Protein AF-A0A9E2V159-F1 (afdb_monomer)

Structure (mmCIF, N/CA/C/O backbone):
data_AF-A0A9E2V159-F1
#
_entry.id   AF-A0A9E2V159-F1
#
loop_
_atom_site.group_PDB
_atom_site.id
_atom_site.type_symbol
_atom_site.label_atom_id
_atom_site.label_alt_id
_atom_site.label_comp_id
_atom_site.label_asym_id
_atom_site.label_entity_id
_atom_site.label_seq_id
_atom_site.pdbx_PDB_ins_code
_atom_site.Cartn_x
_atom_site.Cartn_y
_atom_site.Cartn_z
_atom_site.occupancy
_atom_site.B_iso_or_equiv
_atom_site.auth_seq_id
_atom_site.auth_comp_id
_atom_site.auth_asym_id
_atom_site.auth_atom_id
_atom_site.pdbx_PDB_model_num
ATOM 1 N N . MET A 1 1 ? -10.443 -5.399 13.826 1.00 96.06 1 MET A N 1
ATOM 2 C CA . MET A 1 1 ? -10.563 -5.735 12.391 1.00 96.06 1 MET A CA 1
ATOM 3 C C . MET A 1 1 ? -9.166 -5.790 11.815 1.00 96.06 1 MET A C 1
ATOM 5 O O . MET A 1 1 ? -8.334 -5.013 12.275 1.00 96.06 1 MET A O 1
ATOM 9 N N . ARG A 1 2 ?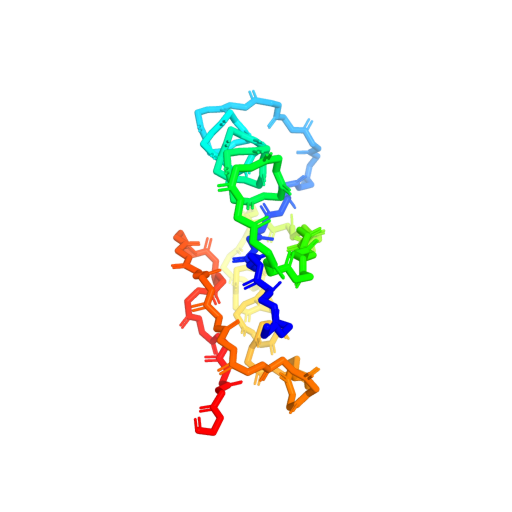 -8.918 -6.675 10.851 1.00 98.00 2 ARG A N 1
ATOM 10 C CA . ARG A 1 2 ? -7.685 -6.682 10.061 1.00 98.00 2 ARG A CA 1
ATOM 11 C C . ARG A 1 2 ? -7.837 -5.699 8.910 1.00 98.00 2 ARG A C 1
ATOM 13 O O . ARG A 1 2 ? -8.728 -5.852 8.077 1.00 98.00 2 ARG A O 1
ATOM 20 N N . VAL A 1 3 ? -6.997 -4.676 8.881 1.00 98.25 3 VAL A N 1
ATOM 21 C CA . VAL A 1 3 ? -7.047 -3.579 7.914 1.00 98.25 3 VAL A CA 1
ATOM 22 C C . VAL A 1 3 ? -5.774 -3.604 7.086 1.00 98.25 3 VAL A C 1
ATOM 24 O O . VAL A 1 3 ? -4.683 -3.558 7.641 1.00 98.25 3 VAL A O 1
ATOM 27 N N . ALA A 1 4 ? -5.892 -3.615 5.761 1.00 98.06 4 ALA A N 1
ATOM 28 C CA . ALA A 1 4 ? -4.735 -3.426 4.889 1.00 98.06 4 ALA A CA 1
ATOM 29 C C . ALA A 1 4 ? -4.7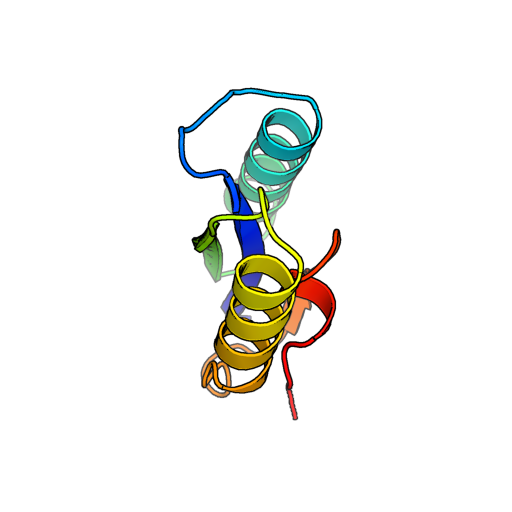61 -2.047 4.232 1.00 98.06 4 ALA A C 1
ATOM 31 O O . ALA A 1 4 ? -5.726 -1.675 3.561 1.00 98.06 4 ALA A O 1
ATOM 32 N N . ILE A 1 5 ? -3.660 -1.312 4.369 1.00 98.25 5 ILE A N 1
ATOM 33 C CA . ILE A 1 5 ? -3.357 -0.141 3.552 1.00 98.25 5 ILE A CA 1
ATOM 34 C C . ILE A 1 5 ? -2.540 -0.625 2.359 1.00 98.25 5 ILE A C 1
ATOM 36 O O . ILE A 1 5 ? -1.399 -1.053 2.512 1.00 98.25 5 ILE A O 1
ATOM 40 N N . VAL A 1 6 ? -3.110 -0.552 1.160 1.00 98.25 6 VAL A N 1
ATOM 41 C CA . VAL A 1 6 ? -2.484 -1.073 -0.058 1.00 98.25 6 VAL A CA 1
ATOM 42 C C . VAL A 1 6 ? -2.069 0.078 -0.960 1.00 98.25 6 VAL A C 1
ATOM 44 O O . VAL A 1 6 ? -2.912 0.838 -1.443 1.00 98.25 6 VAL A O 1
ATOM 47 N N . ALA A 1 7 ? -0.764 0.192 -1.207 1.00 97.88 7 ALA A N 1
ATOM 48 C CA . ALA A 1 7 ? -0.174 1.290 -1.963 1.00 97.88 7 ALA A CA 1
ATOM 49 C C . ALA A 1 7 ? 0.989 0.818 -2.851 1.00 97.88 7 ALA A C 1
ATOM 51 O O . ALA A 1 7 ? 1.683 -0.146 -2.522 1.00 97.88 7 ALA A O 1
ATOM 52 N N . PRO A 1 8 ? 1.278 1.503 -3.969 1.00 97.06 8 PRO A N 1
ATOM 53 C CA . PRO A 1 8 ? 2.467 1.206 -4.751 1.00 97.06 8 PRO A CA 1
ATOM 54 C C . PRO A 1 8 ? 3.722 1.811 -4.124 1.00 97.06 8 PRO A C 1
ATOM 56 O O . PRO A 1 8 ? 3.671 2.826 -3.425 1.00 97.06 8 PRO A O 1
ATOM 59 N N . SER A 1 9 ? 4.861 1.204 -4.428 1.00 96.50 9 SER A N 1
ATOM 60 C CA . SER A 1 9 ? 6.204 1.696 -4.144 1.00 96.50 9 SER A CA 1
ATOM 61 C C . SER A 1 9 ? 6.961 1.813 -5.470 1.00 96.50 9 SER A C 1
ATOM 63 O O . SER A 1 9 ? 7.109 0.799 -6.154 1.00 96.50 9 SER A O 1
ATOM 65 N N . PRO A 1 10 ? 7.391 3.011 -5.895 1.00 94.94 10 PRO A N 1
ATOM 66 C CA . PRO A 1 10 ? 8.072 3.164 -7.176 1.00 94.94 10 PRO A CA 1
ATOM 67 C C . PRO A 1 10 ? 9.418 2.426 -7.185 1.00 94.94 10 PRO A C 1
ATOM 69 O O . PRO A 1 10 ? 10.088 2.294 -6.160 1.00 94.94 10 PRO A O 1
ATOM 72 N N . VAL A 1 11 ? 9.819 1.949 -8.363 1.00 96.44 11 VAL A N 1
ATOM 73 C CA . VAL A 1 11 ? 11.136 1.371 -8.639 1.00 96.44 11 VAL A CA 1
ATOM 74 C C . VAL A 1 11 ? 11.766 2.148 -9.806 1.00 96.44 11 VAL A C 1
ATOM 76 O O . VAL A 1 11 ? 11.276 2.041 -10.934 1.00 96.44 11 VAL A O 1
ATOM 79 N N . PRO A 1 12 ? 12.864 2.898 -9.578 1.00 94.88 12 PRO A N 1
ATOM 80 C CA . PRO A 1 12 ? 13.607 3.024 -8.319 1.00 94.88 12 PRO A CA 1
ATOM 81 C C . PRO A 1 12 ? 12.803 3.721 -7.211 1.00 94.88 12 PRO A C 1
ATOM 83 O O . PRO A 1 12 ? 11.939 4.551 -7.488 1.00 94.88 12 PRO A O 1
ATOM 86 N N . PHE A 1 13 ? 13.101 3.373 -5.956 1.00 94.81 13 PHE A N 1
ATOM 87 C CA . PHE A 1 13 ? 12.434 3.980 -4.806 1.00 94.81 13 PHE A CA 1
ATOM 88 C C . PHE A 1 13 ? 12.797 5.460 -4.695 1.00 94.81 13 PHE A C 1
ATOM 90 O O . PHE A 1 13 ? 13.974 5.822 -4.711 1.00 94.81 13 PHE A O 1
ATOM 97 N N . ALA A 1 14 ? 11.776 6.297 -4.540 1.00 91.38 14 ALA A N 1
ATOM 98 C CA . ALA A 1 14 ? 11.914 7.720 -4.292 1.00 91.38 14 ALA A CA 1
ATOM 99 C C . ALA A 1 14 ? 10.907 8.126 -3.206 1.00 91.38 14 ALA A C 1
ATOM 101 O O . ALA A 1 14 ? 9.709 7.907 -3.395 1.00 91.38 14 ALA A O 1
ATOM 102 N N . PRO A 1 15 ? 11.354 8.695 -2.071 1.00 91.50 15 PRO A N 1
ATOM 103 C CA . PRO A 1 15 ? 10.436 9.210 -1.069 1.00 91.50 15 PRO A CA 1
ATOM 104 C C . PRO A 1 15 ? 9.715 10.454 -1.601 1.00 91.50 15 PRO A C 1
ATOM 106 O O . PRO A 1 15 ? 10.343 11.363 -2.145 1.00 91.50 15 PRO A O 1
ATOM 109 N N . GLY A 1 16 ? 8.400 10.513 -1.413 1.00 93.00 16 GLY A N 1
ATOM 110 C CA . GLY A 1 16 ? 7.582 11.661 -1.782 1.00 93.00 16 GLY A CA 1
ATOM 111 C C . GLY A 1 16 ? 6.328 11.789 -0.923 1.00 93.00 16 GLY A C 1
ATOM 112 O O . GLY A 1 16 ? 6.163 11.117 0.094 1.00 93.00 16 GLY A O 1
ATOM 113 N N . GLY A 1 17 ? 5.416 12.670 -1.344 1.00 95.44 17 GLY A N 1
ATOM 114 C CA . GLY A 1 17 ? 4.185 12.941 -0.595 1.00 95.44 17 GLY A CA 1
ATOM 115 C C . GLY A 1 17 ? 3.295 11.707 -0.415 1.00 95.44 17 GLY A C 1
ATOM 116 O O . GLY A 1 17 ? 2.638 11.578 0.613 1.00 95.44 17 GLY A O 1
ATOM 117 N N . ALA A 1 18 ? 3.317 10.770 -1.369 1.00 94.06 18 ALA A N 1
ATOM 118 C CA . ALA A 1 18 ? 2.607 9.502 -1.239 1.00 94.06 18 ALA A CA 1
ATOM 119 C C . ALA A 1 18 ? 3.197 8.649 -0.104 1.00 94.06 18 ALA A C 1
ATOM 121 O O . ALA A 1 18 ? 2.460 8.139 0.729 1.00 94.06 18 ALA A O 1
ATOM 122 N N . GLU A 1 19 ? 4.521 8.527 -0.020 1.00 95.00 19 GLU A N 1
ATOM 123 C CA . GLU A 1 19 ? 5.210 7.798 1.049 1.00 95.00 19 GLU A CA 1
ATOM 124 C C . GLU A 1 19 ? 4.925 8.424 2.415 1.00 95.00 19 GLU A C 1
ATOM 126 O O . GLU A 1 19 ? 4.627 7.700 3.361 1.00 95.00 19 GLU A O 1
ATOM 131 N N . THR A 1 20 ? 4.939 9.758 2.511 1.00 96.81 20 THR A N 1
ATOM 132 C CA . THR A 1 20 ? 4.556 10.467 3.740 1.00 96.81 20 THR A CA 1
ATOM 133 C C . THR A 1 20 ? 3.105 10.190 4.127 1.00 96.81 20 THR A C 1
ATOM 135 O O . THR A 1 20 ? 2.837 9.909 5.294 1.00 96.81 20 THR A O 1
ATOM 138 N N . LEU A 1 21 ? 2.178 10.231 3.164 1.00 96.88 21 LEU A N 1
ATOM 139 C CA . LEU A 1 21 ? 0.762 9.952 3.397 1.00 96.88 21 LEU A CA 1
ATOM 140 C C . LEU A 1 21 ? 0.553 8.533 3.932 1.00 96.88 21 LEU A C 1
ATOM 142 O O . LEU A 1 21 ? -0.099 8.367 4.958 1.00 96.88 21 LEU A O 1
ATOM 146 N N . TRP A 1 22 ? 1.101 7.519 3.258 1.00 96.94 22 TRP A N 1
ATOM 147 C CA . TRP A 1 22 ? 0.866 6.122 3.627 1.00 96.94 22 TRP A CA 1
ATOM 148 C C . TRP A 1 22 ? 1.480 5.766 4.975 1.00 96.94 22 TRP A C 1
ATOM 150 O O . TRP A 1 22 ? 0.809 5.146 5.794 1.00 96.94 22 TRP A O 1
ATOM 160 N N . SER A 1 23 ? 2.714 6.205 5.235 1.00 96.19 23 SER A N 1
ATOM 161 C CA . SER A 1 23 ? 3.362 5.977 6.528 1.00 96.19 23 SER A CA 1
ATOM 162 C C . SER A 1 23 ? 2.654 6.722 7.660 1.00 96.19 23 SER A C 1
ATOM 164 O O . SER A 1 23 ? 2.498 6.175 8.747 1.00 96.19 23 SER A O 1
ATOM 166 N N . GLY A 1 24 ? 2.196 7.954 7.409 1.00 97.75 24 GLY A N 1
ATOM 167 C CA . GLY A 1 24 ? 1.414 8.719 8.377 1.00 97.75 24 GLY A CA 1
ATOM 168 C C . GLY A 1 24 ? 0.079 8.047 8.687 1.00 97.75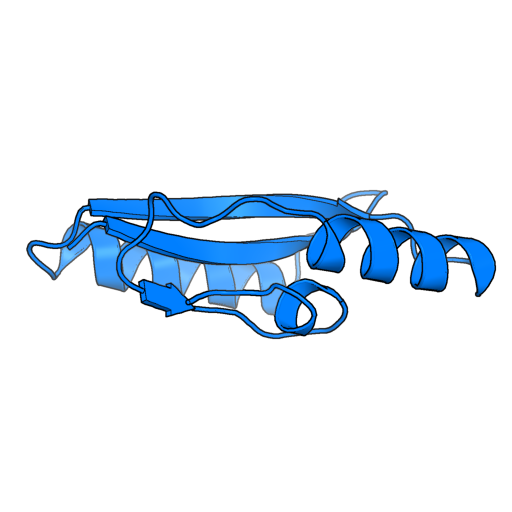 24 GLY A C 1
ATOM 169 O O . GLY A 1 24 ? -0.249 7.857 9.850 1.00 97.75 24 GLY A O 1
ATOM 170 N N . LEU A 1 25 ? -0.657 7.627 7.657 1.00 97.25 25 LEU A N 1
ATOM 171 C CA . LEU A 1 25 ? -1.942 6.951 7.820 1.00 97.25 25 LEU A CA 1
ATOM 172 C C . LEU A 1 25 ? -1.808 5.620 8.559 1.00 97.25 25 LEU A C 1
ATOM 174 O O . LEU A 1 25 ? -2.594 5.358 9.463 1.00 97.25 25 LEU A O 1
ATOM 178 N N . TYR A 1 26 ? -0.806 4.813 8.196 1.00 98.06 26 TYR A N 1
ATOM 179 C CA . TYR A 1 26 ? -0.477 3.582 8.910 1.00 98.06 26 TYR A CA 1
ATOM 180 C C . TYR A 1 26 ? -0.270 3.864 10.394 1.00 98.06 26 TYR A C 1
ATOM 182 O O . TYR A 1 26 ? -0.974 3.292 11.215 1.00 98.06 26 TYR A O 1
ATOM 190 N N . ARG A 1 27 ? 0.608 4.815 10.725 1.00 98.06 27 ARG A N 1
ATOM 191 C CA . ARG A 1 27 ? 0.904 5.165 12.113 1.00 98.06 27 ARG A CA 1
ATOM 192 C C . ARG A 1 27 ? -0.340 5.607 12.883 1.00 98.06 27 ARG A C 1
ATOM 194 O O . ARG A 1 27 ? -0.565 5.139 13.988 1.00 98.06 27 ARG A O 1
ATOM 201 N N . GLU A 1 28 ? -1.157 6.499 12.322 1.00 97.94 28 GLU A N 1
ATOM 202 C CA . GLU A 1 28 ? -2.350 6.977 13.032 1.00 97.94 28 GLU A CA 1
ATOM 203 C C . GLU A 1 28 ? -3.394 5.866 13.233 1.00 97.94 28 GLU A C 1
ATOM 205 O O . GLU A 1 28 ? -4.055 5.850 14.268 1.00 97.94 28 GLU A O 1
ATOM 210 N N . LEU A 1 29 ? -3.554 4.942 12.280 1.00 97.06 29 LEU A N 1
ATOM 211 C CA . LEU A 1 29 ? -4.493 3.827 12.424 1.00 97.06 29 LEU A CA 1
ATOM 212 C C . LEU A 1 29 ? -3.968 2.761 13.393 1.00 97.06 29 LEU A C 1
ATOM 214 O O . LEU A 1 29 ? -4.714 2.330 14.267 1.00 97.06 29 LEU A O 1
ATOM 218 N N . ASP A 1 30 ? -2.701 2.378 13.264 1.00 96.25 30 ASP A N 1
ATOM 219 C CA . ASP A 1 30 ? -2.054 1.349 14.084 1.00 96.25 30 ASP A CA 1
ATOM 220 C C . ASP A 1 30 ? -1.904 1.792 15.550 1.00 96.25 30 ASP A C 1
ATOM 222 O O . ASP A 1 30 ? -2.220 1.043 16.468 1.00 96.25 30 ASP A O 1
ATOM 226 N N . GLU A 1 31 ? -1.509 3.047 15.799 1.00 95.75 31 GLU A N 1
ATOM 227 C CA . GLU A 1 31 ? -1.238 3.532 17.162 1.00 95.75 31 GLU A CA 1
ATOM 228 C C . GLU A 1 31 ? -2.482 4.048 17.901 1.00 95.75 31 GLU A C 1
ATOM 230 O O . GLU A 1 31 ? -2.473 4.131 19.133 1.00 95.75 31 GLU A O 1
ATOM 235 N N . ARG A 1 32 ? -3.539 4.467 17.188 1.00 97.06 32 ARG A N 1
ATOM 236 C CA . ARG A 1 32 ? -4.705 5.133 17.810 1.00 97.06 32 ARG A CA 1
ATOM 237 C C . ARG A 1 32 ? -6.005 4.349 17.736 1.00 97.06 32 ARG A C 1
ATOM 239 O O . ARG A 1 32 ? -7.030 4.856 18.195 1.00 97.06 32 ARG A O 1
ATOM 246 N N . THR A 1 33 ? -5.994 3.152 17.164 1.00 96.81 33 THR A N 1
ATOM 247 C CA . THR A 1 33 ? -7.181 2.295 17.085 1.00 96.81 33 THR A CA 1
ATOM 248 C C . THR A 1 33 ? -6.877 0.901 17.629 1.00 96.81 33 THR A C 1
ATOM 250 O O . THR A 1 33 ? -5.735 0.566 17.913 1.00 96.81 33 THR A O 1
ATOM 253 N N . GLU A 1 34 ? -7.912 0.083 17.807 1.00 97.56 34 GLU A N 1
ATOM 254 C CA . GLU A 1 34 ? -7.785 -1.330 18.201 1.00 97.56 34 GLU A CA 1
ATOM 255 C C . GLU A 1 34 ? -7.659 -2.278 16.992 1.00 97.56 34 GLU A C 1
ATOM 257 O O . GLU A 1 34 ? -7.860 -3.489 17.104 1.00 97.56 34 GLU A O 1
ATOM 262 N N . HIS A 1 35 ? -7.447 -1.730 15.795 1.00 97.81 35 HIS A N 1
ATOM 263 C CA . HIS A 1 35 ? -7.365 -2.508 14.565 1.00 97.81 35 HIS A CA 1
ATOM 264 C C . HIS A 1 35 ? -5.965 -3.100 14.371 1.00 97.81 35 HIS A C 1
ATOM 266 O O . HIS A 1 35 ? -4.972 -2.504 14.763 1.00 97.81 35 HIS A O 1
ATOM 272 N N . ASP A 1 36 ? -5.904 -4.272 13.739 1.00 97.69 36 ASP A N 1
ATOM 273 C CA . ASP A 1 36 ? -4.662 -4.896 13.280 1.00 97.69 36 ASP A CA 1
ATOM 274 C C . ASP A 1 36 ? -4.375 -4.357 11.876 1.00 97.69 36 ASP A C 1
ATOM 276 O O . ASP A 1 36 ? -5.113 -4.676 10.939 1.00 97.69 36 ASP A O 1
ATOM 280 N N . VAL A 1 37 ? -3.400 -3.453 11.746 1.00 98.38 37 VAL A N 1
ATOM 281 C CA . VAL A 1 37 ? -3.172 -2.686 10.515 1.00 98.38 37 VAL A CA 1
ATOM 282 C C . VAL A 1 37 ? -1.888 -3.144 9.829 1.00 98.38 37 VAL A C 1
ATOM 284 O O . VAL A 1 37 ? -0.812 -3.135 10.414 1.00 98.38 37 VAL A O 1
ATOM 287 N N . GLU A 1 38 ? -1.971 -3.463 8.539 1.00 97.94 38 GLU A N 1
ATOM 288 C CA . GLU A 1 38 ? -0.811 -3.797 7.710 1.00 97.94 38 GLU A CA 1
ATOM 289 C C . GLU A 1 38 ? -0.636 -2.784 6.570 1.00 97.94 38 GLU A C 1
ATOM 291 O O . GLU A 1 38 ? -1.572 -2.489 5.825 1.00 97.94 38 GLU A O 1
ATOM 296 N N . LEU A 1 39 ? 0.584 -2.267 6.390 1.00 97.88 39 LEU A N 1
ATOM 297 C CA . LEU A 1 39 ? 0.943 -1.427 5.243 1.00 97.88 39 LEU A CA 1
ATOM 298 C C . LEU A 1 39 ? 1.631 -2.264 4.154 1.00 97.88 39 LEU A C 1
ATOM 300 O O . LEU A 1 39 ? 2.813 -2.594 4.247 1.00 97.88 39 LEU A O 1
ATOM 304 N N . LEU A 1 40 ? 0.903 -2.550 3.075 1.00 97.62 40 LEU A N 1
ATOM 305 C CA . LEU A 1 40 ? 1.371 -3.327 1.929 1.00 97.62 40 LEU A CA 1
ATOM 306 C C . LEU A 1 40 ? 1.849 -2.395 0.804 1.00 97.62 40 LEU A C 1
ATOM 308 O O . LEU A 1 40 ? 1.055 -1.845 0.035 1.00 97.62 40 LEU A O 1
ATOM 312 N N . LYS A 1 41 ? 3.173 -2.225 0.697 1.00 96.75 41 LYS A N 1
ATOM 313 C CA . LYS A 1 41 ? 3.837 -1.416 -0.342 1.00 96.75 41 LYS A CA 1
ATOM 314 C C . LYS A 1 41 ? 4.341 -2.301 -1.485 1.00 96.75 41 LYS A C 1
ATOM 316 O O . LYS A 1 41 ? 5.402 -2.913 -1.380 1.00 96.75 41 LYS A O 1
ATOM 321 N N . ILE A 1 42 ? 3.605 -2.346 -2.596 1.00 97.31 42 ILE A N 1
ATOM 322 C CA . ILE A 1 42 ? 3.929 -3.216 -3.740 1.00 97.31 42 ILE A CA 1
ATOM 323 C C . ILE A 1 42 ? 4.900 -2.511 -4.698 1.00 97.31 42 ILE A C 1
ATOM 325 O O . ILE A 1 42 ? 4.568 -1.431 -5.194 1.00 97.31 42 ILE A O 1
ATOM 329 N N . PRO A 1 43 ? 6.082 -3.082 -4.994 1.00 96.88 43 PRO A N 1
ATOM 330 C CA . PRO A 1 43 ? 7.039 -2.476 -5.910 1.00 96.88 43 PRO A CA 1
ATOM 331 C C . PRO A 1 43 ? 6.504 -2.460 -7.345 1.00 96.88 43 PRO A C 1
ATOM 333 O O . PRO A 1 43 ? 6.077 -3.490 -7.867 1.00 9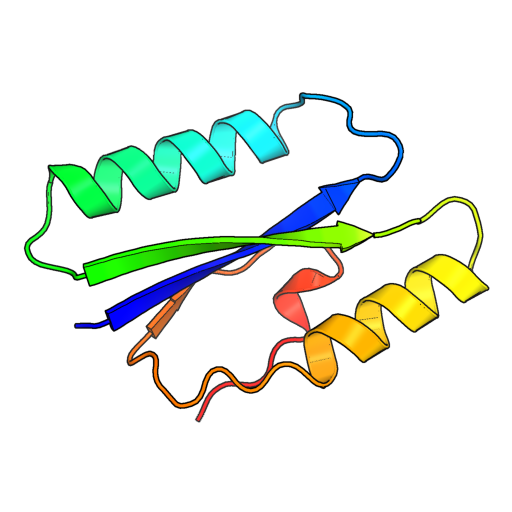6.88 43 PRO A O 1
ATOM 336 N N . ILE A 1 44 ? 6.575 -1.306 -8.005 1.00 96.12 44 ILE A N 1
ATOM 337 C CA . ILE A 1 44 ? 6.148 -1.138 -9.396 1.00 96.12 44 ILE A CA 1
ATOM 338 C C . ILE A 1 44 ? 7.188 -0.380 -10.212 1.00 96.12 44 ILE A C 1
ATOM 340 O O . ILE A 1 44 ? 7.838 0.539 -9.721 1.00 96.12 44 ILE A O 1
ATOM 344 N N . ARG A 1 45 ? 7.310 -0.738 -11.489 1.00 96.12 45 ARG A N 1
ATOM 345 C CA . ARG A 1 45 ? 7.922 0.125 -12.503 1.00 96.12 45 ARG A CA 1
ATOM 346 C C . ARG A 1 45 ? 6.805 0.810 -13.280 1.00 96.12 45 ARG A C 1
ATOM 348 O O . ARG A 1 45 ? 5.731 0.238 -13.439 1.00 96.12 45 ARG A O 1
ATOM 355 N N . GLU A 1 46 ? 7.048 2.033 -13.726 1.00 94.06 46 GLU A N 1
ATOM 356 C CA . GLU A 1 46 ? 6.036 2.856 -14.401 1.00 94.06 46 GLU A CA 1
ATOM 357 C C . GLU A 1 46 ? 6.642 3.756 -15.495 1.00 94.06 46 GLU A C 1
ATOM 359 O O . GLU A 1 46 ? 6.075 4.787 -15.841 1.00 94.06 46 GLU A O 1
ATOM 364 N N . GLN A 1 47 ? 7.800 3.379 -16.056 1.00 95.94 47 GLN A N 1
ATOM 365 C CA . GLN A 1 47 ? 8.498 4.162 -17.089 1.00 95.94 47 GLN A CA 1
ATOM 366 C C . GLN A 1 47 ? 7.929 3.913 -18.489 1.00 95.94 47 GLN A C 1
ATOM 368 O O . GLN A 1 47 ? 8.098 4.734 -19.390 1.00 95.94 47 GLN A O 1
ATOM 373 N N . THR A 1 48 ? 7.245 2.785 -18.685 1.00 97.94 48 THR A N 1
ATOM 374 C CA . THR A 1 48 ? 6.574 2.449 -19.945 1.00 97.94 48 THR A CA 1
ATOM 375 C C . THR A 1 48 ? 5.112 2.085 -19.723 1.00 97.94 48 THR A C 1
ATOM 377 O O . THR A 1 48 ? 4.721 1.626 -18.650 1.00 97.94 48 THR A O 1
ATOM 380 N N . LEU A 1 49 ? 4.296 2.217 -20.773 1.00 97.88 49 LEU A N 1
ATOM 381 C CA . LEU A 1 49 ? 2.897 1.784 -20.735 1.00 97.88 49 LEU A CA 1
ATOM 382 C C . LEU A 1 49 ? 2.765 0.299 -20.356 1.00 97.88 49 LEU A C 1
ATOM 384 O O . LEU A 1 49 ? 1.884 -0.053 -19.581 1.00 97.88 49 LEU A O 1
ATOM 388 N N . ALA A 1 50 ? 3.648 -0.563 -20.868 1.00 98.25 50 ALA A N 1
ATOM 389 C CA . ALA A 1 50 ? 3.631 -1.990 -20.553 1.00 98.25 50 ALA A CA 1
ATOM 390 C C . ALA A 1 50 ? 3.874 -2.248 -19.058 1.00 98.25 50 ALA A C 1
ATOM 392 O O . ALA A 1 50 ? 3.176 -3.061 -18.458 1.00 98.25 50 ALA A O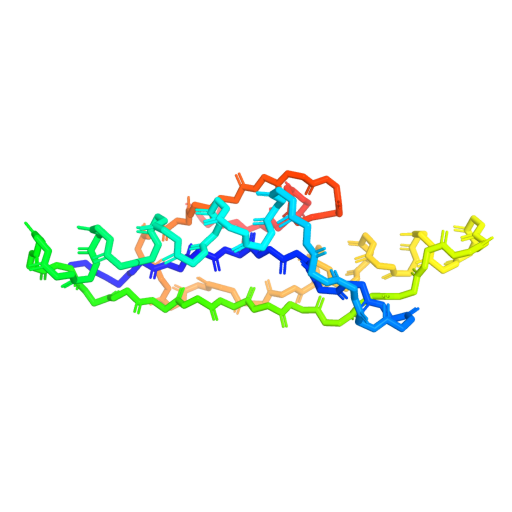 1
ATOM 393 N N . GLU A 1 51 ? 4.809 -1.522 -18.443 1.00 98.12 51 GLU A N 1
ATOM 394 C CA . GLU A 1 51 ? 5.067 -1.612 -17.003 1.00 98.12 51 GLU A CA 1
ATOM 395 C C . GLU A 1 51 ? 3.880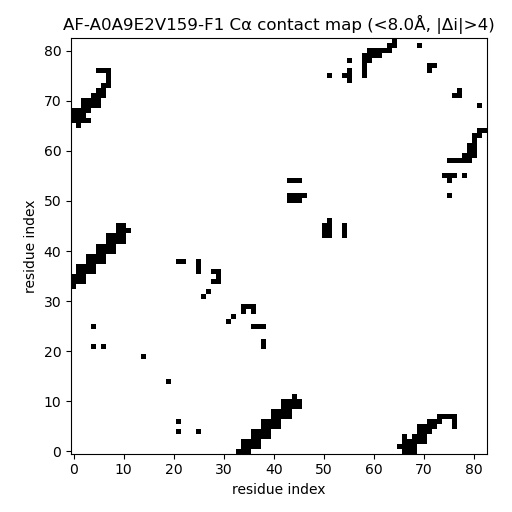 -1.110 -16.177 1.00 98.12 51 GLU A C 1
ATOM 397 O O . GLU A 1 51 ? 3.490 -1.764 -15.212 1.00 98.12 51 GLU A O 1
ATOM 402 N N . VAL A 1 52 ? 3.248 -0.007 -16.591 1.00 97.62 52 VAL A N 1
ATOM 403 C CA . VAL A 1 52 ? 2.031 0.502 -15.940 1.00 97.62 52 VAL A CA 1
ATOM 404 C C . VAL A 1 52 ? 0.908 -0.535 -16.011 1.00 97.62 52 VAL A C 1
ATOM 406 O O . VAL A 1 52 ? 0.277 -0.830 -14.997 1.00 97.62 52 VAL A O 1
ATOM 409 N N . MET A 1 53 ? 0.674 -1.136 -17.181 1.00 98.19 53 MET A N 1
ATOM 410 C CA . MET A 1 53 ? -0.343 -2.179 -17.349 1.00 98.19 53 MET A CA 1
ATOM 411 C C . MET A 1 53 ? -0.033 -3.430 -16.519 1.00 98.19 53 MET A C 1
ATOM 413 O O . MET A 1 53 ? -0.935 -3.978 -15.884 1.00 98.19 53 MET A O 1
ATOM 417 N N . ALA A 1 54 ? 1.234 -3.850 -16.461 1.00 98.12 54 ALA A N 1
ATOM 418 C CA . ALA A 1 54 ? 1.664 -4.950 -15.604 1.00 98.12 54 ALA A CA 1
ATOM 419 C C . ALA A 1 54 ? 1.432 -4.629 -14.119 1.00 98.12 54 ALA A C 1
ATOM 421 O O . ALA A 1 54 ? 0.959 -5.479 -13.372 1.00 98.12 54 ALA A O 1
ATOM 422 N N . ALA A 1 55 ? 1.685 -3.389 -13.691 1.00 98.00 55 ALA A N 1
ATOM 423 C CA . ALA A 1 55 ? 1.420 -2.953 -12.327 1.00 98.00 55 ALA A CA 1
ATOM 424 C C . ALA A 1 55 ? -0.078 -3.041 -11.983 1.00 98.00 55 ALA A C 1
ATOM 426 O O . ALA A 1 55 ? -0.431 -3.574 -10.933 1.00 98.00 55 ALA A O 1
ATOM 427 N N . TYR A 1 56 ? -0.968 -2.604 -12.881 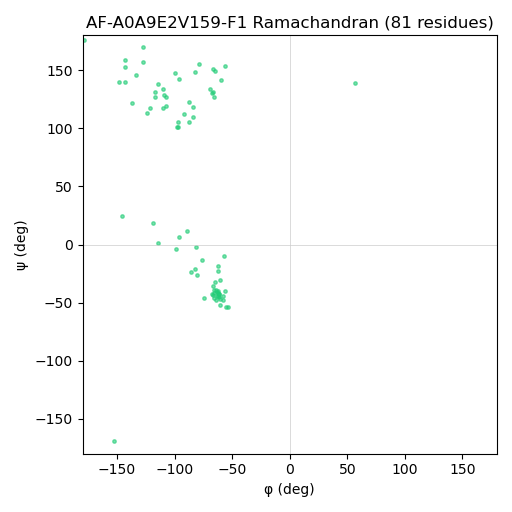1.00 98.06 56 TYR A N 1
ATOM 428 C CA . TYR A 1 56 ? -2.416 -2.794 -12.723 1.00 98.06 56 TYR A CA 1
ATOM 429 C C . TYR A 1 56 ? -2.808 -4.269 -12.596 1.00 98.06 56 TYR A C 1
ATOM 431 O O . TYR A 1 56 ? -3.606 -4.609 -11.723 1.00 98.06 56 TYR A O 1
ATOM 439 N N . GLN A 1 57 ? -2.238 -5.142 -13.431 1.00 98.06 57 GLN A N 1
ATOM 440 C CA . GLN A 1 57 ? -2.492 -6.580 -13.363 1.00 98.06 57 GLN A CA 1
ATOM 441 C C . GLN A 1 57 ? -2.049 -7.170 -12.020 1.00 98.06 57 GLN A C 1
ATOM 443 O O . GLN A 1 57 ? -2.804 -7.937 -11.424 1.00 98.06 57 GLN A O 1
ATOM 448 N N . THR A 1 58 ? -0.879 -6.768 -11.514 1.00 97.75 58 THR A N 1
ATOM 449 C CA . THR A 1 58 ? -0.386 -7.179 -10.195 1.00 97.75 58 THR A CA 1
ATOM 450 C C . THR A 1 58 ? -1.405 -6.848 -9.109 1.00 97.75 58 THR A C 1
ATOM 452 O O . THR A 1 58 ? -1.838 -7.754 -8.402 1.00 97.75 58 THR A O 1
ATOM 455 N N . PHE A 1 59 ? -1.858 -5.592 -9.014 1.00 98.19 59 PHE A N 1
ATOM 456 C CA . PHE A 1 59 ? -2.837 -5.192 -7.994 1.00 98.19 59 PHE A CA 1
ATOM 457 C C . PHE A 1 59 ? -4.191 -5.890 -8.156 1.00 98.19 59 PHE A C 1
ATOM 459 O O . PHE A 1 59 ? -4.769 -6.320 -7.162 1.00 98.19 59 PHE A O 1
ATOM 466 N N . ALA A 1 60 ? -4.667 -6.072 -9.392 1.00 97.75 60 ALA A N 1
ATOM 467 C CA . ALA A 1 60 ? -5.913 -6.789 -9.673 1.00 97.75 60 ALA A CA 1
ATOM 468 C C . ALA A 1 60 ? -5.884 -8.268 -9.246 1.00 97.75 60 ALA A C 1
ATOM 470 O O . ALA A 1 60 ? -6.942 -8.874 -9.084 1.00 97.75 60 ALA A O 1
ATOM 471 N N . SER A 1 61 ? -4.684 -8.845 -9.126 1.00 97.19 61 SER A N 1
ATOM 472 C CA . SER A 1 61 ? -4.452 -10.257 -8.802 1.00 97.19 61 SER A CA 1
ATOM 473 C C . SER A 1 61 ? -4.134 -10.528 -7.330 1.00 97.19 61 SER A C 1
ATOM 475 O O . SER A 1 61 ? -3.983 -11.689 -6.956 1.00 97.19 61 SER A O 1
ATOM 477 N N . LEU A 1 62 ? -4.015 -9.486 -6.498 1.00 97.31 62 LEU A N 1
ATOM 478 C CA . LEU A 1 62 ? -3.749 -9.655 -5.071 1.00 97.31 62 LEU A CA 1
ATOM 479 C C . LEU A 1 62 ? -4.939 -10.333 -4.386 1.00 97.31 62 LEU A C 1
ATOM 481 O O . LEU A 1 62 ? -6.068 -9.849 -4.474 1.00 97.31 62 LEU A O 1
ATOM 485 N N . ASP A 1 63 ? -4.669 -11.421 -3.666 1.00 97.00 63 ASP A N 1
ATOM 486 C CA . ASP A 1 63 ? -5.627 -12.000 -2.729 1.00 97.00 63 ASP A CA 1
ATOM 487 C C . ASP A 1 63 ? -5.522 -11.274 -1.386 1.00 97.00 63 ASP A C 1
ATOM 489 O O . ASP A 1 63 ? -4.525 -11.372 -0.669 1.00 97.00 63 ASP A O 1
ATOM 493 N N . LEU A 1 64 ? -6.564 -10.507 -1.078 1.00 97.38 64 LEU A N 1
ATOM 494 C CA . LEU A 1 64 ? -6.682 -9.708 0.139 1.00 97.38 64 LEU A CA 1
ATOM 495 C C . LEU A 1 64 ? -7.886 -10.142 0.986 1.00 97.38 64 LEU A C 1
ATOM 497 O O . LEU A 1 64 ? -8.335 -9.393 1.849 1.00 97.38 64 LEU A O 1
ATOM 501 N N . SER A 1 65 ? -8.403 -11.354 0.756 1.00 97.38 65 SER A N 1
ATOM 502 C CA . SER A 1 65 ? -9.595 -11.894 1.429 1.00 97.38 65 SER A CA 1
ATOM 503 C C . SER A 1 65 ? -9.450 -12.054 2.946 1.00 97.38 65 SER A C 1
ATOM 505 O O . SER A 1 65 ? -10.446 -12.144 3.655 1.00 97.38 65 SER A O 1
ATOM 507 N N . GLN A 1 66 ? -8.216 -12.067 3.455 1.00 96.94 66 GLN A N 1
ATOM 508 C CA . GLN A 1 66 ? -7.920 -12.154 4.887 1.00 96.94 66 GLN A CA 1
ATOM 509 C C . GLN A 1 66 ? -8.144 -10.846 5.664 1.00 96.94 66 GLN A C 1
ATOM 511 O O . GLN A 1 66 ? -8.084 -10.864 6.894 1.00 96.94 66 GLN A O 1
ATOM 516 N N . PHE A 1 67 ? -8.309 -9.719 4.963 1.00 98.19 67 PHE A N 1
ATOM 517 C CA . PHE A 1 67 ? -8.541 -8.414 5.573 1.00 98.19 67 PHE A CA 1
ATOM 518 C C . PHE A 1 67 ? -10.037 -8.126 5.613 1.00 98.19 67 PHE A C 1
ATOM 520 O O . PHE A 1 67 ? -10.755 -8.425 4.664 1.00 98.19 67 PHE A O 1
ATOM 527 N N . ASP A 1 68 ? -10.499 -7.501 6.688 1.00 98.19 68 ASP A N 1
ATOM 528 C CA . ASP A 1 68 ? -11.893 -7.081 6.833 1.00 98.19 68 ASP A CA 1
ATOM 529 C C . ASP A 1 68 ? -12.162 -5.758 6.096 1.00 98.19 68 ASP A C 1
ATOM 531 O O . ASP A 1 68 ? -13.296 -5.467 5.724 1.00 98.19 68 ASP A O 1
ATOM 535 N N . LEU A 1 69 ? -11.127 -4.930 5.913 1.00 97.44 69 LEU A N 1
ATOM 536 C CA . LEU A 1 69 ? -11.226 -3.615 5.282 1.00 97.44 69 LEU A CA 1
ATOM 537 C C . LEU A 1 69 ? -9.941 -3.273 4.526 1.00 97.44 69 LEU A C 1
ATOM 539 O O . LEU A 1 69 ? -8.835 -3.487 5.027 1.00 97.44 69 LEU A O 1
ATOM 543 N N . LEU A 1 70 ? -10.095 -2.673 3.345 1.00 97.44 70 LEU A N 1
ATOM 544 C CA . LEU A 1 70 ? -8.986 -2.114 2.579 1.00 97.44 70 LEU A CA 1
ATOM 545 C C . LEU A 1 70 ? -9.031 -0.592 2.550 1.00 97.44 70 LEU A C 1
ATOM 547 O O . LEU A 1 70 ? -10.049 0.018 2.226 1.00 97.44 70 LEU A O 1
ATOM 551 N N . VAL A 1 71 ? -7.874 0.015 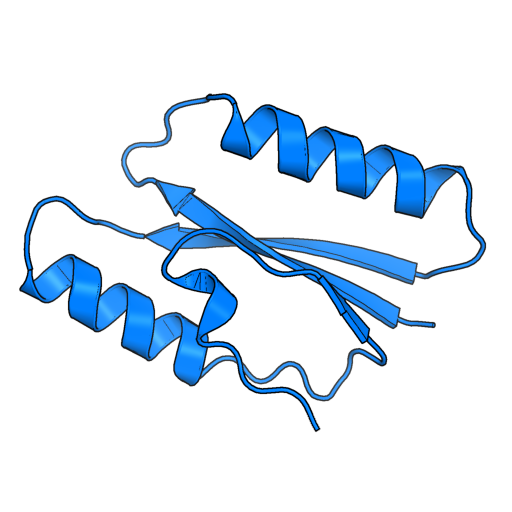2.788 1.00 97.31 71 VAL A N 1
ATOM 552 C CA . VAL A 1 71 ? -7.608 1.409 2.457 1.00 97.31 71 VAL A CA 1
ATOM 553 C C . VAL A 1 71 ? -6.660 1.425 1.270 1.00 97.31 71 VAL A C 1
ATOM 555 O O . VAL A 1 71 ? -5.543 0.921 1.338 1.00 97.31 71 VAL A O 1
ATOM 558 N N . THR A 1 72 ? -7.087 2.002 0.155 1.00 96.25 72 THR A N 1
ATOM 559 C CA . THR A 1 72 ? -6.247 2.083 -1.039 1.00 96.25 72 THR A CA 1
ATOM 560 C C . THR A 1 72 ? -6.442 3.402 -1.767 1.00 96.25 72 THR A C 1
ATOM 562 O O . THR A 1 72 ? -7.445 4.094 -1.606 1.00 96.25 72 THR A O 1
ATOM 565 N N . GLY A 1 73 ? -5.453 3.763 -2.572 1.00 92.31 73 GLY A N 1
ATOM 566 C CA . GLY A 1 73 ? -5.456 4.961 -3.389 1.00 92.31 73 GLY A CA 1
ATOM 567 C C . GLY A 1 73 ? -4.178 5.054 -4.211 1.00 92.31 73 GLY A C 1
ATOM 568 O O . GLY A 1 73 ? -3.276 4.233 -4.065 1.00 92.31 73 GLY A O 1
ATOM 569 N N . LYS A 1 74 ? -4.104 6.083 -5.065 1.00 90.12 74 LYS A N 1
ATOM 570 C CA . LYS A 1 74 ? -3.110 6.239 -6.145 1.00 90.12 74 LYS A CA 1
ATOM 571 C C . LYS A 1 74 ? -3.129 5.050 -7.120 1.00 90.12 74 LYS A C 1
ATOM 573 O O . LYS A 1 74 ? -3.202 3.879 -6.754 1.00 90.12 74 LYS A O 1
ATOM 578 N N . TYR A 1 75 ? -3.022 5.337 -8.410 1.00 93.88 75 TYR A N 1
ATOM 579 C CA . TYR A 1 75 ? -2.789 4.274 -9.381 1.00 93.88 75 TYR A CA 1
ATOM 580 C C . TYR A 1 75 ? -1.464 3.546 -9.066 1.00 93.88 75 TYR A C 1
ATOM 582 O O . TYR A 1 75 ? -0.489 4.201 -8.688 1.00 93.88 75 TYR A O 1
ATOM 590 N N . PRO A 1 76 ? -1.380 2.216 -9.214 1.00 96.31 76 PRO A N 1
ATOM 591 C CA . PRO A 1 76 ? -2.414 1.279 -9.648 1.00 96.31 76 PRO A CA 1
ATOM 592 C C . PRO A 1 76 ? -3.163 0.598 -8.489 1.00 96.31 76 PRO A C 1
ATOM 594 O O . PRO A 1 76 ? -3.991 -0.271 -8.747 1.00 96.31 76 PRO A O 1
ATOM 597 N N . ALA A 1 77 ? -2.926 0.983 -7.232 1.00 97.25 77 ALA A N 1
ATOM 598 C CA . ALA A 1 77 ? -3.394 0.219 -6.076 1.00 97.25 77 ALA A CA 1
ATOM 599 C C . ALA A 1 77 ? -4.918 0.141 -5.936 1.00 97.25 77 ALA A C 1
ATOM 601 O O . ALA A 1 77 ? -5.434 -0.907 -5.577 1.00 97.25 77 ALA A O 1
ATOM 602 N N . TRP A 1 78 ? -5.650 1.172 -6.351 1.00 94.38 78 TRP A N 1
ATOM 603 C CA . TRP A 1 78 ? -7.118 1.151 -6.438 1.00 94.38 78 TRP A CA 1
ATOM 604 C C . TRP A 1 78 ? -7.734 0.043 -7.322 1.00 94.38 78 TRP A C 1
ATOM 606 O O . TRP A 1 78 ? -8.943 -0.144 -7.285 1.00 94.38 78 TRP A O 1
ATOM 616 N N . MET A 1 79 ? -6.937 -0.692 -8.107 1.00 97.25 79 MET A N 1
ATOM 617 C CA . MET A 1 79 ? -7.398 -1.833 -8.913 1.00 97.25 79 MET A CA 1
ATOM 618 C C . MET A 1 79 ? -7.521 -3.141 -8.105 1.00 97.25 79 MET A C 1
ATOM 620 O O . MET A 1 79 ? -7.927 -4.166 -8.655 1.00 97.25 79 MET A O 1
ATOM 624 N N . VAL A 1 80 ? -7.166 -3.139 -6.815 1.00 97.19 80 VAL A N 1
ATOM 625 C CA . VAL A 1 80 ? -7.408 -4.290 -5.930 1.00 97.19 80 VAL A CA 1
ATOM 626 C C . VAL A 1 80 ? -8.882 -4.683 -5.899 1.00 97.19 80 VAL A C 1
ATOM 628 O O . VAL A 1 80 ? -9.777 -3.863 -6.102 1.00 97.19 80 VAL A O 1
ATOM 631 N N . ARG A 1 81 ? -9.135 -5.960 -5.616 1.00 95.06 81 ARG A N 1
ATOM 632 C CA . ARG A 1 81 ? -10.480 -6.500 -5.409 1.00 95.06 81 ARG A CA 1
ATOM 633 C C . ARG A 1 81 ? -10.618 -6.953 -3.963 1.00 95.06 81 ARG A C 1
ATOM 635 O O . ARG A 1 81 ? -9.700 -7.562 -3.419 1.00 95.06 81 ARG A O 1
ATOM 642 N N . HIS A 1 82 ? -11.766 -6.662 -3.367 1.00 94.56 82 HIS A N 1
ATOM 643 C CA . HIS A 1 82 ? -12.109 -7.043 -2.000 1.00 94.56 82 HIS A CA 1
ATOM 644 C C . HIS A 1 82 ? -13.601 -7.413 -1.934 1.00 94.56 82 HIS A C 1
ATOM 646 O O . HIS A 1 82 ? -14.365 -6.778 -2.670 1.00 94.56 82 HIS A O 1
ATOM 652 N N . PRO A 1 83 ? -13.990 -8.471 -1.191 1.00 84.38 83 PRO A N 1
ATOM 653 C CA . PRO A 1 83 ? -15.380 -8.925 -1.076 1.00 84.38 83 PRO A CA 1
ATOM 654 C C . PRO A 1 83 ? -16.365 -7.893 -0.518 1.00 84.38 83 PRO A C 1
ATOM 656 O O . PRO A 1 83 ? -15.960 -7.073 0.334 1.00 84.38 83 PRO A O 1
#

Mean predicted aligned error: 2.32 Å

Radius of gyration: 13.0 Å; Cα contacts (8 Å, |Δi|>4): 129; chains: 1; bounding box: 29×25×39 Å

Secondary structure (DSSP, 8-state):
-EEEEEEEEESS----HHHHHHHHHHHHHHHHSSSEEEEEEEEE--SSHHHHHHHHHHHHT---TT-SEEEE-STTGGG----

pLDDT: mean 96.52, std 2.18, range [84.38, 98.38]

Sequence (83 aa):
MRVAIVAPSPVPFAPGGAETLWSGLYRELDERTEHDVELLKIPIREQTLAEVMAAYQTFASLDLSQFDLLVTGKYPAWMVRHP

Nearest PDB structures (foldseek):
  8vuv-assembly1_A  TM=4.145E-01  e=1.410E+00  Homo sapiens
  8jj1-assembly1_B  TM=4.013E-01  e=2.089E+00  Homo sapiens
  8vuy-assembly1_D  TM=4.221E-01  e=4.583E+00  Rattus norvegicus
  6mmt-assembly1_C  TM=4.487E-01  e=5.955E+00  Rattus norvegicus
  4fos-assembly1_A  TM=3.157E-01  e=5.224E+00  Helicobacter pylori 26695

Solven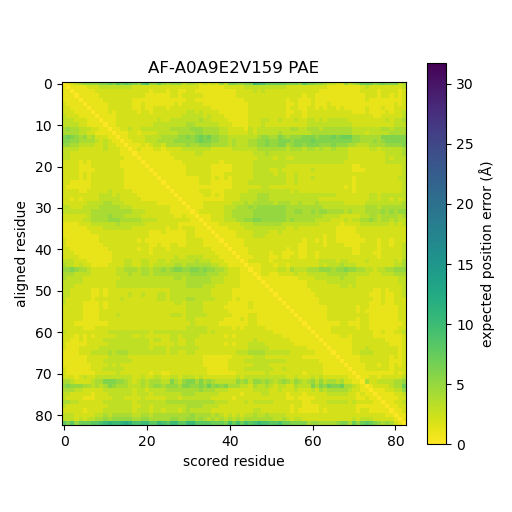t-accessible surface area (backbone atoms only — not comparable to full-atom values): 4734 Å² total; per-residue (Å²): 93,38,34,34,38,36,33,64,30,58,58,77,78,71,92,48,72,65,54,54,50,53,56,48,50,46,48,55,47,46,74,71,47,89,40,51,64,44,79,47,66,45,79,32,47,69,90,44,72,68,39,40,53,50,38,31,50,54,29,49,64,47,87,49,81,87,39,78,42,80,48,63,46,63,87,43,27,62,47,47,56,76,136

Foldseek 3Di:
DEEEEFEEAEVVGDDDPVNVVQVVVQCCDVVPHPYNYYYHYHYFYDPDPVRLVVQLVVLLPDDPAVGPYYDYDDPPNVNHDYD